Protein AF-A0AB38G794-F1 (afdb_monomer)

Sequence 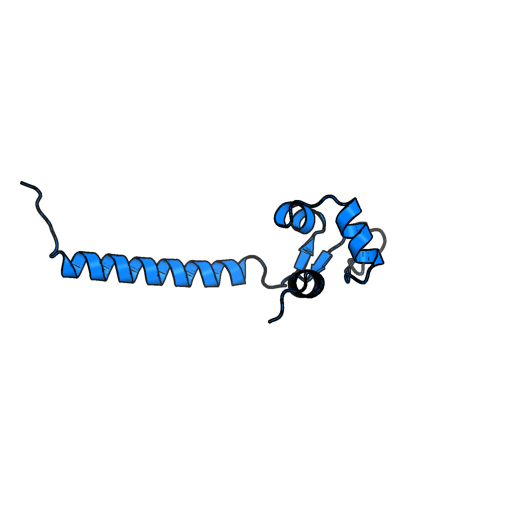(91 aa):
MEINLLSNETEQALIGGILTKVGTYLERYESLENPLGIISQREATERLEVSYPTLRRWEARGLKRYTPPIADTKTVYYKVTDLLAFLGVEE

Organism: NCBI:txid150055

Mean predicted aligned error: 8.58 Å

Secondary structure (DSSP, 8-state):
----SS-HHHHHHHHHHHHHHHHHHHHHHHHHH-TT-EEEHHHHHHHTT--HHHHHHHHTTT---B--SSTT----EEEHHHHHHHTT---

Solvent-accessible surface area (backbone atoms only — not comparable to full-atom values): 5537 Å² total; per-residue (Å²): 130,89,80,71,91,57,55,69,69,57,48,53,53,50,52,52,54,48,51,52,52,51,51,56,47,49,60,51,46,61,54,64,75,46,74,80,44,60,41,42,54,68,55,50,27,63,75,66,73,44,56,72,70,54,55,54,56,39,42,76,70,67,46,75,76,44,63,72,96,57,88,92,66,88,60,44,32,30,43,53,65,60,53,37,48,71,72,67,53,79,133

Foldseek 3Di:
DPDPPDDPVVVVVVVVVVVVVVVVVVVVVVCVVCVPQKDWPVVVCVVVVHDPVVVVVLVVVPQDWDDDPDPPDPIIMHRNVSVCVSVVNDD

Nearest PDB structures (foldseek):
  7lwr-assembly1_A  TM=7.701E-01  e=2.501E-02  Enterobacteria phage P21
  7lw0-assembly1_A  TM=7.655E-01  e=3.213E-01  Lambdavirus lambda
  7lxs-assembly1_A  TM=7.330E-01  e=3.005E-01  Bacteriophage sp.
  6hn7-assembly1_B-2  TM=7.965E-01  e=1.409E+00  Lambdavirus lambda

Structure (mmCIF, N/CA/C/O backbone):
data_AF-A0AB38G794-F1
#
_entry.id   AF-A0AB38G794-F1
#
loop_
_atom_site.group_PDB
_atom_site.id
_atom_site.type_symbol
_atom_site.label_atom_id
_atom_site.label_alt_id
_atom_site.label_comp_id
_atom_site.label_asym_id
_atom_site.label_entity_id
_atom_site.label_seq_id
_atom_site.pdbx_PDB_ins_code
_atom_site.Cartn_x
_atom_site.Cartn_y
_atom_site.Cartn_z
_atom_site.occupancy
_atom_site.B_iso_or_equiv
_atom_site.auth_seq_id
_atom_site.auth_comp_id
_atom_site.auth_asym_id
_atom_site.auth_atom_id
_atom_site.pdbx_PDB_model_num
ATOM 1 N N . MET A 1 1 ? -13.844 -0.379 50.132 1.00 51.16 1 MET A N 1
ATOM 2 C CA . MET A 1 1 ? -15.173 -0.443 49.496 1.00 51.16 1 MET A CA 1
ATOM 3 C C . MET A 1 1 ? -14.980 0.156 48.119 1.00 51.16 1 MET A C 1
ATOM 5 O O . MET A 1 1 ? -14.716 1.349 48.049 1.00 51.16 1 MET A O 1
ATOM 9 N N . GLU A 1 2 ? -14.940 -0.658 47.066 1.00 61.94 2 GLU A N 1
ATOM 10 C CA . GLU A 1 2 ? -14.946 -0.107 45.708 1.00 61.94 2 GLU A CA 1
ATOM 11 C C . GLU A 1 2 ? -16.313 0.532 45.481 1.00 61.94 2 GLU A C 1
ATOM 13 O O . GLU A 1 2 ? -17.348 -0.120 45.621 1.00 61.94 2 GLU A O 1
ATOM 18 N N . ILE A 1 3 ? -16.315 1.838 45.235 1.00 64.81 3 ILE A N 1
ATOM 19 C CA . ILE A 1 3 ? -17.524 2.565 44.875 1.00 64.81 3 ILE A CA 1
ATOM 20 C C . ILE A 1 3 ? -17.656 2.417 43.366 1.00 64.81 3 ILE A C 1
ATOM 22 O O . ILE A 1 3 ? -17.001 3.131 42.609 1.00 64.81 3 ILE A O 1
ATOM 26 N N . ASN A 1 4 ? -18.502 1.485 42.937 1.00 69.12 4 ASN A N 1
ATOM 27 C CA . ASN A 1 4 ? -18.942 1.440 41.552 1.00 69.12 4 ASN A CA 1
ATOM 28 C C . ASN A 1 4 ? -19.894 2.615 41.320 1.00 69.12 4 ASN A C 1
ATOM 30 O O . ASN A 1 4 ? -21.022 2.622 41.809 1.00 69.12 4 ASN A O 1
ATOM 34 N N . LEU A 1 5 ? -19.409 3.637 40.60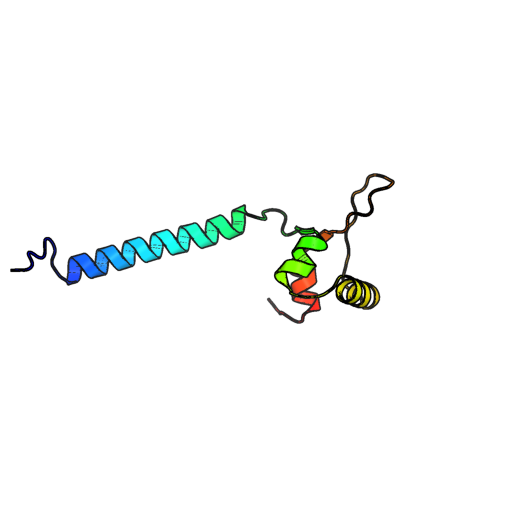5 1.00 80.94 5 LEU A N 1
ATOM 35 C CA . LEU A 1 5 ? -20.195 4.818 40.223 1.00 80.94 5 LEU A CA 1
ATOM 36 C C . LEU A 1 5 ? -21.376 4.466 39.305 1.00 80.94 5 LEU A C 1
ATOM 38 O O . LEU A 1 5 ? -22.327 5.238 39.206 1.00 80.94 5 LEU A O 1
ATOM 42 N N . LEU A 1 6 ? -21.293 3.329 38.615 1.00 81.81 6 LEU A N 1
ATOM 43 C CA . LEU A 1 6 ? -22.262 2.853 37.639 1.00 81.81 6 LEU A CA 1
ATOM 44 C C . LEU A 1 6 ? -22.640 1.402 37.939 1.00 81.81 6 LEU A C 1
ATOM 46 O O . LEU A 1 6 ? -21.876 0.656 38.550 1.00 81.81 6 LEU A O 1
ATOM 50 N N . SER A 1 7 ? -23.824 0.994 37.481 1.00 89.62 7 SER A N 1
ATOM 51 C CA . SER A 1 7 ? -24.159 -0.428 37.445 1.00 89.62 7 SER A CA 1
ATOM 52 C C . SER A 1 7 ? -23.280 -1.145 36.416 1.00 89.62 7 SER A C 1
ATOM 54 O O . SER A 1 7 ? -22.870 -0.539 35.423 1.00 89.62 7 SER A O 1
ATOM 56 N N . ASN A 1 8 ? -23.047 -2.443 36.619 1.00 88.69 8 ASN A N 1
ATOM 57 C CA . ASN A 1 8 ? -22.292 -3.269 35.673 1.00 88.69 8 ASN A CA 1
ATOM 58 C C . ASN A 1 8 ? -22.907 -3.204 34.259 1.00 88.69 8 ASN A C 1
ATOM 60 O O . ASN A 1 8 ? -22.195 -3.019 33.280 1.00 88.69 8 ASN A O 1
ATOM 64 N N . GLU A 1 9 ? -24.239 -3.231 34.144 1.00 89.69 9 GLU A N 1
ATOM 65 C CA . GLU A 1 9 ? -24.931 -3.100 32.853 1.00 89.69 9 GLU A CA 1
ATOM 66 C C . GLU A 1 9 ? -24.646 -1.759 32.166 1.00 89.69 9 GLU A C 1
ATOM 68 O O . GLU A 1 9 ? -24.400 -1.709 30.960 1.00 89.69 9 GLU A O 1
ATOM 73 N N . THR A 1 10 ? -24.646 -0.662 32.929 1.00 91.31 10 THR A N 1
ATOM 74 C CA . THR A 1 10 ? -24.342 0.674 32.397 1.00 91.31 10 THR A CA 1
ATOM 75 C C . THR A 1 10 ? -22.885 0.778 31.955 1.00 91.31 10 THR A C 1
ATOM 77 O O . THR A 1 10 ? -22.599 1.380 30.922 1.00 91.31 10 THR A O 1
ATOM 80 N N . GLU A 1 11 ? -21.968 0.176 32.709 1.00 92.12 11 GLU A N 1
ATOM 81 C CA . GLU A 1 11 ? -20.548 0.121 32.370 1.00 92.12 11 GLU A CA 1
ATOM 82 C C . GLU A 1 11 ? -20.311 -0.680 31.083 1.00 92.12 11 GLU A C 1
ATOM 84 O O . GLU A 1 11 ? -19.669 -0.181 30.159 1.00 92.12 11 GLU A O 1
ATOM 89 N N . GLN A 1 12 ? -20.915 -1.864 30.957 1.00 93.81 12 GLN A N 1
ATOM 90 C CA . GLN A 1 12 ? -20.825 -2.692 29.749 1.00 93.81 12 GLN A CA 1
ATOM 91 C C . GLN A 1 12 ? -21.407 -1.987 28.519 1.00 93.81 12 GLN A C 1
ATOM 93 O O . GLN A 1 12 ? -20.799 -1.998 27.447 1.00 93.81 12 GLN A O 1
ATOM 98 N N . ALA A 1 13 ? -22.553 -1.316 28.668 1.00 94.94 13 ALA A N 1
ATOM 99 C CA . ALA A 1 13 ? -23.152 -0.536 27.588 1.00 94.94 13 ALA A CA 1
ATOM 100 C C . ALA A 1 13 ? -22.251 0.633 27.153 1.00 94.94 13 ALA A C 1
ATOM 102 O O . ALA A 1 13 ? -22.107 0.895 25.955 1.00 94.94 13 ALA A O 1
ATOM 103 N N . LEU A 1 14 ? -21.609 1.316 28.108 1.00 95.62 14 LEU A N 1
ATOM 104 C CA . LEU A 1 14 ? -20.677 2.406 27.824 1.00 95.62 14 LEU A CA 1
ATOM 105 C C . LEU A 1 14 ? -19.433 1.896 27.090 1.00 95.62 14 LEU A C 1
ATOM 107 O O . LEU A 1 14 ? -19.059 2.468 26.065 1.00 95.62 14 LEU A O 1
ATOM 111 N N . ILE A 1 15 ? -18.828 0.805 27.569 1.00 95.56 15 ILE A N 1
ATOM 112 C CA . ILE A 1 15 ? -17.671 0.168 26.927 1.00 95.56 15 ILE A CA 1
ATOM 113 C C . ILE A 1 15 ? -18.025 -0.245 25.497 1.00 95.56 15 ILE A C 1
ATOM 115 O O . ILE A 1 15 ? -17.300 0.105 24.566 1.00 95.56 15 ILE A O 1
ATOM 119 N N . GLY A 1 16 ? -19.166 -0.908 25.291 1.00 96.88 16 GLY A N 1
ATOM 120 C CA . GLY A 1 16 ? -19.630 -1.296 23.958 1.00 96.88 16 GLY A CA 1
ATOM 121 C C . GLY A 1 16 ? -19.824 -0.094 23.027 1.00 96.88 16 GLY A C 1
ATOM 122 O O . GLY A 1 16 ? -19.385 -0.112 21.873 1.00 96.88 16 GLY A O 1
ATOM 123 N N . GLY A 1 17 ? -20.414 0.991 23.536 1.00 96.69 17 GLY A N 1
ATOM 124 C CA . GLY A 1 17 ? -20.590 2.235 22.788 1.00 96.69 17 GLY A CA 1
ATOM 125 C C . GLY A 1 17 ? -19.266 2.904 22.406 1.00 96.69 17 GLY A C 1
ATOM 126 O O . GLY A 1 17 ? -19.127 3.394 21.283 1.00 96.69 17 GLY A O 1
ATOM 127 N N . ILE A 1 18 ? -18.280 2.898 23.307 1.00 97.12 18 ILE A N 1
ATOM 128 C CA . ILE A 1 18 ? -16.930 3.414 23.042 1.00 97.12 18 ILE A CA 1
ATOM 129 C C . ILE A 1 18 ? -16.237 2.558 21.984 1.00 97.12 18 ILE A C 1
ATOM 131 O O . ILE A 1 18 ? -15.765 3.108 20.991 1.00 97.12 18 ILE A O 1
ATOM 135 N N . LEU A 1 19 ? -16.224 1.233 22.149 1.00 97.00 19 LEU A N 1
ATOM 136 C CA . LEU A 1 19 ? -15.602 0.309 21.197 1.00 97.00 19 LEU A CA 1
ATOM 137 C C . LEU A 1 19 ? -16.189 0.475 19.794 1.00 97.00 19 LEU A C 1
ATOM 139 O O . LEU A 1 19 ? -15.443 0.574 18.825 1.00 97.00 19 LEU A O 1
ATOM 143 N N . THR A 1 20 ? -17.512 0.614 19.692 1.00 97.31 20 THR A N 1
ATOM 144 C CA . THR A 1 20 ? -18.194 0.859 18.414 1.00 97.31 20 THR A CA 1
ATOM 145 C C . THR A 1 20 ? -17.723 2.160 17.760 1.00 97.31 20 THR A C 1
ATOM 147 O O . THR A 1 20 ? -17.410 2.188 16.568 1.00 97.31 20 THR A O 1
ATOM 150 N N . LYS A 1 21 ? -17.639 3.256 18.528 1.00 96.31 21 LYS A N 1
ATOM 151 C CA . LYS A 1 21 ? -17.187 4.560 18.012 1.00 96.31 21 LYS A C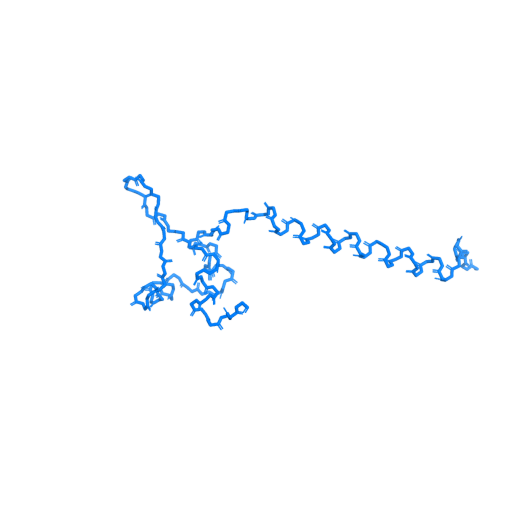A 1
ATOM 152 C C . LYS A 1 21 ? -15.719 4.536 17.593 1.00 96.31 21 LYS A C 1
ATOM 154 O O . LYS A 1 21 ? -15.391 5.111 16.559 1.00 96.31 21 LYS A O 1
ATOM 159 N N . VAL A 1 22 ? -14.862 3.876 18.372 1.00 96.06 22 VAL A N 1
ATOM 160 C CA . VAL A 1 22 ? -13.438 3.707 18.054 1.00 96.06 22 VAL A CA 1
ATOM 161 C C . VAL A 1 22 ? -13.272 2.876 16.784 1.00 96.06 22 VAL A C 1
ATOM 163 O O . VAL A 1 22 ? -12.567 3.318 15.883 1.00 96.06 22 VAL A O 1
ATOM 166 N N . GLY A 1 23 ? -13.977 1.747 16.655 1.00 93.88 23 GLY A N 1
ATOM 167 C CA . GLY A 1 23 ? -13.954 0.927 15.438 1.00 93.88 23 GLY A CA 1
ATOM 168 C C . GLY A 1 23 ? -14.389 1.716 14.201 1.00 93.88 23 GLY A C 1
ATOM 169 O O . GLY A 1 23 ? -13.655 1.790 13.222 1.00 93.88 23 GLY A O 1
ATOM 170 N N . THR A 1 24 ? -15.513 2.434 14.298 1.00 91.12 24 THR A N 1
ATOM 171 C CA . THR A 1 24 ? -16.013 3.286 13.201 1.00 91.12 24 THR A CA 1
ATOM 172 C C . THR A 1 24 ? -15.014 4.386 12.814 1.00 91.12 24 THR A C 1
ATOM 174 O O . THR A 1 24 ? -14.903 4.758 11.645 1.00 91.12 24 THR A O 1
ATOM 177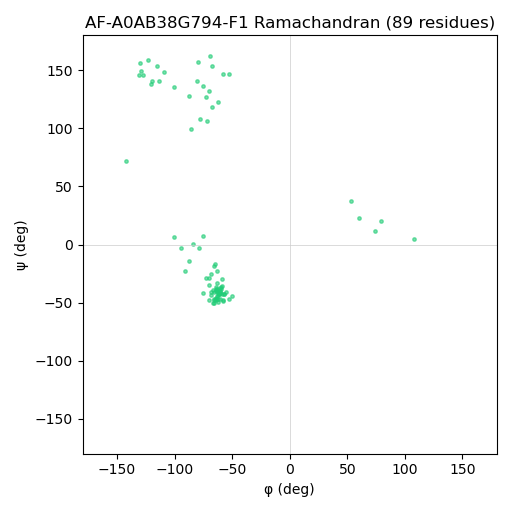 N N . TYR A 1 25 ? -14.306 4.964 13.790 1.00 90.00 25 TYR A N 1
ATOM 178 C CA . TYR A 1 25 ? -13.278 5.968 13.522 1.00 90.00 25 TYR A CA 1
ATOM 179 C C . TYR A 1 25 ? -12.072 5.361 12.803 1.00 90.00 25 TYR A C 1
ATOM 181 O O . TYR A 1 25 ? -11.586 5.971 11.857 1.00 90.00 25 TYR A O 1
ATOM 189 N N . LEU A 1 26 ? -11.612 4.179 13.222 1.00 85.62 26 LEU A N 1
ATOM 190 C CA . LEU A 1 26 ? -10.463 3.504 12.618 1.00 85.62 26 LEU A CA 1
ATOM 191 C C . LEU A 1 26 ? -10.734 3.114 11.162 1.00 85.62 26 LEU A C 1
ATOM 193 O O . LEU A 1 26 ? -9.933 3.458 10.302 1.00 85.62 26 LEU A O 1
ATOM 197 N N . GLU A 1 27 ? -11.899 2.536 10.860 1.00 80.19 27 GLU A N 1
ATOM 198 C CA . GLU A 1 27 ? -12.303 2.223 9.477 1.00 80.19 27 GLU A CA 1
ATOM 199 C C . GLU A 1 27 ? -12.298 3.474 8.583 1.00 80.19 27 GLU A C 1
ATOM 201 O O . GLU A 1 27 ? -11.812 3.469 7.449 1.00 80.19 27 GLU A O 1
ATOM 206 N N . ARG A 1 28 ? -12.799 4.599 9.111 1.00 80.44 28 ARG A N 1
ATOM 207 C CA . ARG A 1 28 ? -12.760 5.886 8.405 1.00 80.44 28 ARG A CA 1
ATOM 208 C C . ARG A 1 28 ? -11.342 6.419 8.268 1.00 80.44 28 ARG A C 1
ATOM 210 O O . ARG A 1 28 ? -11.007 6.954 7.218 1.00 80.44 28 ARG A O 1
ATOM 217 N N . TYR A 1 29 ? -10.521 6.299 9.300 1.00 76.12 29 TYR A N 1
ATOM 218 C CA . TYR A 1 29 ? -9.140 6.761 9.281 1.00 76.12 29 TYR A CA 1
ATOM 219 C C . TYR A 1 29 ? -8.315 5.996 8.241 1.00 76.12 29 TYR A C 1
ATOM 221 O O . TYR A 1 29 ? -7.638 6.628 7.438 1.00 76.12 29 TYR A O 1
ATOM 229 N N . GLU A 1 30 ? -8.454 4.673 8.160 1.00 67.12 30 GLU A N 1
ATOM 230 C CA . GLU A 1 30 ? -7.813 3.848 7.128 1.00 67.12 30 GLU A CA 1
ATOM 231 C C . GLU A 1 30 ? -8.246 4.267 5.713 1.00 67.12 30 GLU A C 1
ATOM 233 O O . GLU A 1 30 ? -7.415 4.369 4.809 1.00 67.12 30 GLU A O 1
ATOM 238 N N . SER A 1 31 ? -9.524 4.625 5.529 1.00 64.94 31 SER A N 1
ATOM 239 C CA . SER A 1 31 ? -10.021 5.172 4.256 1.00 64.94 31 SER A CA 1
ATOM 240 C C . SER A 1 31 ? -9.471 6.571 3.919 1.00 64.94 31 SER A C 1
ATOM 242 O O . SER A 1 31 ? -9.390 6.940 2.746 1.00 64.94 31 SER A O 1
ATOM 244 N N . LEU A 1 32 ? -9.071 7.349 4.932 1.00 66.12 32 LEU A N 1
ATOM 245 C CA . LEU A 1 32 ? -8.506 8.696 4.786 1.00 66.12 32 LEU A CA 1
ATOM 246 C C . LEU A 1 32 ? -6.977 8.695 4.658 1.00 66.12 32 LEU A C 1
ATOM 248 O O . LEU A 1 32 ? -6.423 9.656 4.129 1.00 66.12 32 LEU A O 1
ATOM 252 N N . GLU A 1 33 ? -6.291 7.651 5.127 1.00 74.56 33 GLU A N 1
ATOM 253 C CA . GLU A 1 33 ? -4.827 7.567 5.111 1.00 74.56 33 GLU A CA 1
ATOM 254 C C . GLU A 1 33 ? -4.280 7.337 3.690 1.00 74.56 33 GLU A C 1
ATOM 256 O O . GLU A 1 33 ? -3.195 7.812 3.354 1.00 74.56 33 GLU A O 1
ATOM 261 N N . ASN A 1 34 ? -5.051 6.676 2.814 1.00 79.06 34 ASN A N 1
ATOM 262 C CA . ASN A 1 34 ? -4.704 6.516 1.400 1.00 79.06 34 ASN A CA 1
ATOM 263 C C . ASN A 1 34 ? -5.929 6.610 0.468 1.00 79.06 34 ASN A C 1
ATOM 265 O O . ASN A 1 34 ? -6.325 5.612 -0.140 1.00 79.06 34 ASN A O 1
ATOM 269 N N . PRO A 1 35 ? -6.504 7.812 0.276 1.00 80.19 35 PRO A N 1
ATOM 270 C CA . PRO A 1 35 ? -7.714 7.996 -0.530 1.00 80.19 35 PRO A CA 1
ATOM 271 C C . PRO A 1 35 ? -7.500 7.679 -2.018 1.00 80.19 35 PRO A C 1
ATOM 273 O O . PRO A 1 35 ? -8.457 7.470 -2.758 1.00 80.19 35 PRO A O 1
ATOM 276 N N . LEU A 1 36 ? -6.245 7.655 -2.475 1.00 86.69 36 LEU A N 1
ATOM 277 C CA . LEU A 1 36 ? -5.887 7.320 -3.852 1.00 86.69 36 LEU A CA 1
ATOM 278 C C . LEU A 1 36 ? -5.687 5.812 -4.060 1.00 86.69 36 LEU A C 1
ATOM 280 O O . LEU A 1 36 ? -5.597 5.367 -5.205 1.00 86.69 36 LEU A O 1
ATOM 284 N N . GLY A 1 37 ? -5.572 5.031 -2.981 1.00 91.31 37 GLY A N 1
ATOM 285 C CA . GLY A 1 37 ? -5.277 3.601 -3.031 1.00 91.31 37 GLY A CA 1
ATOM 286 C C . GLY A 1 37 ? -3.942 3.271 -3.707 1.00 91.31 37 GLY A C 1
ATOM 287 O O . GLY A 1 37 ? -3.781 2.160 -4.214 1.00 91.31 37 GLY A O 1
ATOM 288 N N . ILE A 1 38 ? -2.999 4.220 -3.762 1.00 93.06 38 ILE A N 1
ATOM 289 C CA . ILE A 1 38 ? -1.669 4.029 -4.357 1.00 93.06 38 ILE A CA 1
ATOM 290 C C . ILE A 1 38 ? -0.586 4.100 -3.290 1.00 93.06 38 ILE A C 1
ATOM 292 O O . ILE A 1 38 ? -0.652 4.927 -2.388 1.00 93.06 38 ILE A O 1
ATOM 296 N N . ILE A 1 39 ? 0.424 3.245 -3.393 1.00 94.75 39 ILE A N 1
ATOM 297 C CA . ILE A 1 39 ? 1.588 3.250 -2.501 1.00 94.75 39 ILE A CA 1
ATOM 298 C C . ILE A 1 39 ? 2.875 3.255 -3.319 1.00 94.75 39 ILE A C 1
ATOM 300 O O . ILE A 1 39 ? 2.922 2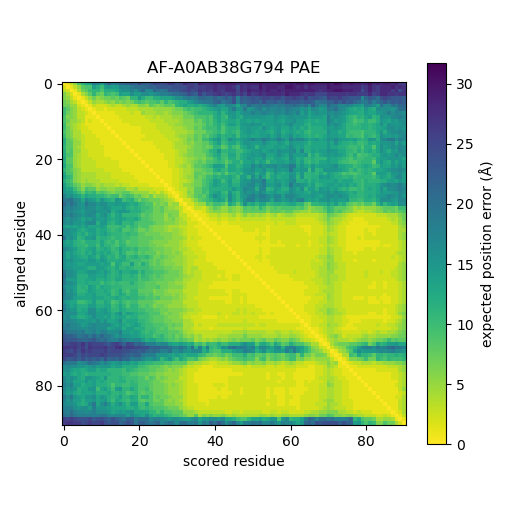.732 -4.436 1.00 94.75 39 ILE A O 1
ATOM 304 N N . SER A 1 40 ? 3.928 3.862 -2.783 1.00 94.88 40 SER A N 1
ATOM 305 C CA . SER A 1 40 ? 5.258 3.827 -3.390 1.00 94.88 40 SER A CA 1
ATOM 306 C C . SER A 1 40 ? 5.874 2.427 -3.320 1.00 94.88 40 SER A C 1
ATOM 308 O O . SER A 1 40 ? 5.486 1.587 -2.509 1.00 94.88 40 SER A O 1
ATOM 310 N N . GLN A 1 41 ? 6.895 2.168 -4.138 1.00 95.56 41 GLN A N 1
ATOM 311 C CA . GLN A 1 41 ? 7.653 0.916 -4.070 1.00 95.56 41 GLN A CA 1
ATOM 312 C C . GLN A 1 41 ? 8.293 0.678 -2.703 1.00 95.56 41 GLN A C 1
ATOM 314 O O . GLN A 1 41 ? 8.313 -0.462 -2.254 1.00 95.56 41 GLN A O 1
ATOM 319 N N . ARG A 1 42 ? 8.759 1.741 -2.037 1.00 95.00 42 ARG A N 1
ATOM 320 C CA . ARG A 1 42 ? 9.303 1.656 -0.678 1.00 95.00 42 ARG A CA 1
ATOM 321 C C . ARG A 1 42 ? 8.235 1.183 0.311 1.00 95.00 42 ARG A C 1
ATOM 323 O O . ARG A 1 42 ? 8.458 0.219 1.034 1.00 95.00 42 ARG A O 1
ATOM 330 N N . GLU A 1 43 ? 7.060 1.805 0.291 1.00 95.19 43 GLU A N 1
ATOM 331 C CA . GLU A 1 43 ? 5.948 1.405 1.162 1.00 95.19 43 GLU A CA 1
ATOM 332 C C . GLU A 1 43 ? 5.470 -0.017 0.860 1.00 95.19 43 GLU A C 1
ATOM 334 O O . GLU A 1 43 ? 5.186 -0.766 1.786 1.00 95.19 43 GLU A O 1
ATOM 339 N N . ALA A 1 44 ? 5.424 -0.425 -0.411 1.00 96.19 44 ALA A N 1
ATOM 340 C CA . ALA A 1 44 ? 5.078 -1.796 -0.779 1.00 96.19 44 ALA A CA 1
ATOM 341 C C . ALA A 1 44 ? 6.094 -2.810 -0.227 1.00 96.19 44 ALA A C 1
ATOM 343 O O . ALA A 1 44 ? 5.689 -3.835 0.313 1.00 96.19 44 ALA A O 1
ATOM 344 N N . THR A 1 45 ? 7.402 -2.525 -0.315 1.00 96.81 45 THR A N 1
ATOM 345 C CA . THR A 1 45 ? 8.436 -3.393 0.277 1.00 96.81 45 THR A CA 1
ATOM 346 C C . THR A 1 45 ? 8.340 -3.469 1.797 1.00 96.81 45 THR A C 1
ATOM 348 O O . THR A 1 45 ? 8.520 -4.546 2.354 1.00 96.81 45 THR A O 1
ATOM 351 N N . GLU A 1 46 ? 8.028 -2.353 2.459 1.00 96.00 46 GLU A N 1
ATOM 352 C CA . GLU A 1 46 ? 7.885 -2.285 3.917 1.00 96.00 46 GLU A CA 1
ATOM 353 C C . GLU A 1 46 ? 6.638 -3.036 4.394 1.00 96.00 46 GLU A C 1
ATOM 355 O O . GLU A 1 46 ? 6.736 -3.866 5.288 1.00 96.00 46 GLU A O 1
ATOM 360 N N . ARG A 1 47 ? 5.480 -2.803 3.764 1.00 94.38 47 ARG A N 1
ATOM 361 C CA . ARG A 1 47 ? 4.201 -3.416 4.159 1.00 94.38 47 ARG A CA 1
ATOM 362 C C . ARG A 1 47 ? 4.127 -4.914 3.869 1.00 94.38 47 ARG A C 1
ATOM 364 O O . ARG A 1 47 ? 3.470 -5.634 4.607 1.00 94.38 47 ARG A O 1
ATOM 371 N N . LEU A 1 48 ? 4.746 -5.372 2.780 1.00 95.06 48 LEU A N 1
ATOM 372 C CA . LEU A 1 48 ? 4.735 -6.786 2.379 1.00 95.06 48 LEU A CA 1
ATOM 373 C C . LEU A 1 48 ? 5.956 -7.562 2.889 1.00 95.06 48 LEU A C 1
ATOM 375 O O . LEU A 1 48 ? 6.061 -8.753 2.616 1.00 95.06 48 LEU A O 1
ATOM 379 N N . GLU A 1 49 ? 6.896 -6.888 3.559 1.00 97.00 49 GLU A N 1
ATOM 380 C CA . GLU A 1 49 ? 8.158 -7.467 4.039 1.00 97.00 49 GLU A CA 1
ATOM 381 C C . GLU A 1 49 ? 8.961 -8.183 2.931 1.00 97.00 49 GLU A C 1
ATOM 383 O O . GLU A 1 49 ? 9.612 -9.209 3.137 1.00 97.00 49 GLU A O 1
ATOM 388 N N . VAL A 1 50 ? 8.941 -7.624 1.716 1.00 97.12 50 VAL A N 1
ATOM 389 C CA . VAL A 1 50 ? 9.675 -8.151 0.555 1.00 97.12 50 VAL A CA 1
ATOM 390 C C . VAL A 1 50 ? 10.756 -7.188 0.088 1.00 97.12 50 VAL A C 1
ATOM 392 O O . VAL A 1 50 ? 10.656 -5.974 0.220 1.00 97.12 50 VAL A O 1
ATOM 395 N N . SER A 1 51 ? 11.802 -7.722 -0.541 1.00 97.19 51 SER A N 1
ATOM 396 C CA . SER A 1 51 ? 12.870 -6.897 -1.107 1.00 97.19 51 SER A CA 1
ATOM 397 C C . SER A 1 51 ? 12.494 -6.284 -2.465 1.00 97.19 51 SER A C 1
ATOM 399 O O . SER A 1 51 ? 11.682 -6.829 -3.218 1.00 97.19 51 SER A O 1
ATOM 401 N N . TYR A 1 52 ? 13.158 -5.186 -2.843 1.00 95.00 52 TYR A N 1
ATOM 402 C CA . TYR A 1 52 ? 13.010 -4.563 -4.168 1.00 95.00 52 TYR A CA 1
ATOM 403 C C . TYR A 1 52 ? 13.160 -5.552 -5.345 1.00 95.00 52 TYR A C 1
ATOM 405 O O . TYR A 1 52 ? 12.326 -5.515 -6.255 1.00 95.00 52 TYR A O 1
ATOM 413 N N . PRO A 1 53 ? 14.152 -6.476 -5.360 1.00 97.50 53 PRO A N 1
ATOM 414 C CA . PRO A 1 53 ? 14.243 -7.496 -6.405 1.00 97.50 53 PRO A CA 1
ATOM 415 C C . PRO A 1 53 ? 13.012 -8.403 -6.503 1.00 97.50 53 PRO A C 1
ATOM 417 O O . PRO A 1 53 ? 12.703 -8.881 -7.594 1.00 97.50 53 PRO A O 1
ATOM 420 N N . THR A 1 54 ? 12.302 -8.650 -5.398 1.00 97.69 54 THR A N 1
ATOM 421 C CA . THR A 1 54 ? 11.054 -9.423 -5.411 1.00 97.69 54 THR A CA 1
ATOM 422 C C . THR A 1 54 ? 9.961 -8.682 -6.169 1.00 97.69 54 THR A C 1
ATOM 424 O O . THR A 1 54 ? 9.412 -9.253 -7.109 1.00 97.69 54 THR A O 1
ATOM 427 N N . LEU A 1 55 ? 9.719 -7.402 -5.866 1.00 97.00 55 LEU A N 1
ATOM 428 C CA . LEU A 1 55 ? 8.738 -6.603 -6.611 1.00 97.00 55 LEU A CA 1
ATOM 429 C C . LEU A 1 55 ? 9.101 -6.499 -8.097 1.00 97.00 55 LEU A C 1
ATOM 431 O O . LEU A 1 55 ? 8.245 -6.686 -8.954 1.00 97.00 55 LEU A O 1
ATOM 435 N N . ARG A 1 56 ? 10.387 -6.342 -8.434 1.00 95.88 56 ARG A N 1
ATOM 436 C CA . ARG A 1 56 ? 10.852 -6.368 -9.835 1.00 95.88 56 ARG A CA 1
ATOM 437 C C . ARG A 1 56 ? 10.548 -7.691 -10.544 1.00 95.88 56 ARG A C 1
ATOM 439 O O . ARG A 1 56 ? 10.234 -7.694 -11.732 1.00 95.88 56 ARG A O 1
ATOM 446 N N . ARG A 1 57 ? 10.640 -8.823 -9.838 1.00 97.69 57 ARG A N 1
ATOM 447 C CA . ARG A 1 57 ? 10.254 -10.140 -10.372 1.00 97.69 57 ARG A CA 1
ATOM 448 C C . ARG A 1 57 ? 8.744 -10.282 -10.549 1.00 97.69 57 ARG A C 1
ATOM 450 O O . ARG 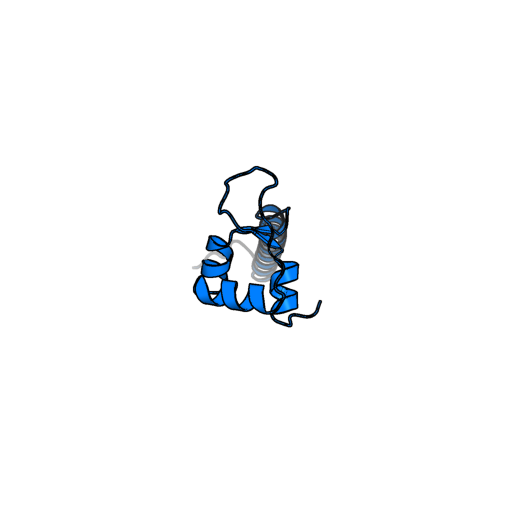A 1 57 ? 8.339 -11.060 -11.412 1.00 97.69 57 ARG A O 1
ATOM 457 N N . TRP A 1 58 ? 7.941 -9.588 -9.747 1.00 97.62 58 TRP A N 1
ATOM 458 C CA . TRP A 1 58 ? 6.487 -9.526 -9.899 1.00 97.62 58 TRP A CA 1
ATOM 459 C C . TRP A 1 58 ? 6.085 -8.626 -11.066 1.00 97.62 58 TRP A C 1
ATOM 461 O O . TRP A 1 58 ? 5.263 -9.036 -11.877 1.00 97.62 58 TRP A O 1
ATOM 471 N N . GLU A 1 59 ? 6.738 -7.470 -11.236 1.00 96.81 59 GLU A N 1
ATOM 472 C CA . GLU A 1 59 ? 6.580 -6.602 -12.417 1.00 96.81 59 GLU A CA 1
ATOM 473 C C . GLU A 1 59 ? 6.808 -7.406 -13.709 1.00 96.81 59 GLU A C 1
ATOM 475 O O . GLU A 1 59 ? 5.981 -7.393 -14.617 1.00 96.81 59 GLU A O 1
ATOM 480 N N . ALA A 1 60 ? 7.886 -8.198 -13.757 1.00 97.38 60 ALA A N 1
ATOM 481 C CA . ALA A 1 60 ? 8.190 -9.078 -14.889 1.00 97.38 60 ALA A CA 1
ATOM 482 C C . ALA A 1 60 ? 7.164 -10.211 -15.106 1.00 97.38 60 ALA A C 1
ATOM 484 O O . ALA A 1 60 ? 7.149 -10.824 -16.170 1.00 97.38 60 ALA A O 1
ATOM 485 N N . ARG A 1 61 ? 6.328 -10.505 -14.104 1.00 97.31 61 ARG A N 1
ATOM 486 C CA . ARG A 1 61 ? 5.240 -11.496 -14.149 1.00 97.31 61 ARG A CA 1
ATOM 487 C C . ARG A 1 61 ? 3.862 -10.864 -14.356 1.00 97.31 61 ARG A C 1
ATOM 489 O O . ARG A 1 61 ? 2.871 -11.581 -14.309 1.00 97.31 61 ARG A O 1
ATOM 496 N N . GLY A 1 62 ? 3.792 -9.554 -14.595 1.00 96.56 62 GLY A N 1
ATOM 497 C CA . GLY A 1 62 ? 2.545 -8.862 -14.919 1.00 96.56 62 GLY A CA 1
ATOM 498 C C . GLY A 1 62 ? 1.983 -7.970 -13.814 1.00 96.56 62 GLY A C 1
ATOM 499 O O . GLY A 1 62 ? 0.917 -7.393 -14.017 1.00 96.56 62 GLY A O 1
ATOM 500 N N . LEU A 1 63 ? 2.677 -7.787 -12.682 1.00 97.44 63 LEU A N 1
ATOM 501 C CA . LEU A 1 63 ? 2.279 -6.763 -11.714 1.00 97.44 63 LEU A CA 1
ATOM 502 C C . LEU A 1 63 ? 2.373 -5.377 -12.362 1.00 97.44 63 LEU A C 1
ATOM 504 O O .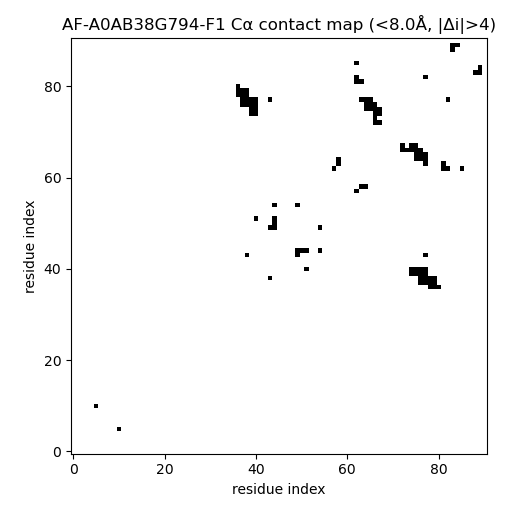 LEU A 1 63 ? 3.437 -4.947 -12.821 1.00 97.44 63 LEU A O 1
ATOM 508 N N . LYS A 1 64 ? 1.254 -4.655 -12.365 1.00 95.88 64 LYS A N 1
ATOM 509 C CA . LYS A 1 64 ? 1.173 -3.324 -12.954 1.00 95.88 64 LYS A CA 1
ATOM 510 C C . LYS A 1 64 ? 1.909 -2.297 -12.092 1.00 95.88 64 LYS A C 1
ATOM 512 O O . LYS A 1 64 ? 1.626 -2.141 -10.908 1.00 95.88 64 LYS A O 1
ATOM 517 N N . ARG A 1 65 ? 2.821 -1.554 -12.722 1.00 94.94 65 ARG A N 1
ATOM 518 C CA . ARG A 1 65 ? 3.545 -0.425 -12.120 1.00 94.94 65 ARG A CA 1
ATOM 519 C C . ARG A 1 65 ? 3.079 0.903 -12.700 1.00 94.94 65 ARG A C 1
ATOM 521 O O . ARG A 1 65 ? 2.756 0.988 -13.884 1.00 94.94 65 ARG A O 1
ATOM 528 N N . TYR A 1 66 ? 3.124 1.947 -11.885 1.00 93.19 66 TYR A N 1
ATOM 529 C CA . TYR A 1 66 ? 2.798 3.315 -12.271 1.00 93.19 66 TYR A CA 1
ATOM 530 C C . TYR A 1 66 ? 4.015 4.213 -12.053 1.00 93.19 66 TYR A C 1
ATOM 532 O O . TYR A 1 66 ? 4.745 4.066 -11.071 1.00 93.19 66 TYR A O 1
ATOM 540 N N . THR A 1 67 ? 4.245 5.142 -12.974 1.00 90.56 67 THR A N 1
ATOM 541 C CA . THR A 1 67 ? 5.320 6.138 -12.896 1.00 90.56 67 THR A CA 1
ATOM 542 C C . THR A 1 67 ? 4.730 7.530 -13.097 1.00 90.56 67 THR A C 1
ATOM 544 O O . THR A 1 67 ? 3.783 7.664 -13.878 1.00 90.56 67 THR A O 1
ATOM 547 N N . PRO A 1 68 ? 5.260 8.569 -12.431 1.00 86.94 68 PRO A N 1
ATOM 548 C CA . PRO A 1 68 ? 4.853 9.944 -12.690 1.00 86.94 68 PRO A CA 1
ATOM 549 C C . PRO A 1 68 ? 4.955 10.309 -14.181 1.00 86.94 68 PRO A C 1
ATOM 551 O O . PRO A 1 68 ? 5.877 9.848 -14.854 1.00 86.94 68 PRO A O 1
ATOM 554 N N . PRO A 1 69 ? 4.060 11.169 -14.699 1.00 84.50 69 PRO A N 1
ATOM 555 C CA . PRO A 1 69 ? 4.069 11.595 -16.102 1.00 84.50 69 PRO A CA 1
ATOM 556 C C . PRO A 1 69 ? 5.176 12.616 -16.432 1.00 84.50 69 PRO A C 1
ATOM 558 O O . PRO A 1 69 ? 5.195 13.164 -17.530 1.00 84.50 69 PRO A O 1
ATOM 561 N N . ILE A 1 70 ? 6.083 12.897 -15.491 1.00 80.75 70 ILE A N 1
ATOM 562 C CA . ILE A 1 70 ? 7.200 13.835 -15.653 1.00 80.75 70 ILE A CA 1
ATOM 563 C C . ILE A 1 70 ? 8.475 13.034 -15.945 1.00 80.75 70 ILE A C 1
ATOM 565 O O . ILE A 1 70 ? 8.742 12.021 -15.292 1.00 80.75 70 ILE A O 1
ATOM 569 N N . ALA A 1 71 ? 9.258 13.504 -16.920 1.00 60.94 71 ALA A N 1
ATOM 570 C CA . ALA A 1 71 ? 10.538 12.909 -17.291 1.00 60.94 71 ALA A CA 1
ATOM 571 C C . ALA A 1 71 ? 11.516 12.859 -16.096 1.00 60.94 71 ALA A C 1
ATOM 573 O O . ALA A 1 71 ? 11.508 13.734 -15.233 1.00 60.94 71 ALA A O 1
ATOM 574 N N . ASP A 1 72 ? 12.348 11.816 -16.061 1.00 66.25 72 ASP A N 1
ATOM 575 C CA . ASP A 1 72 ? 13.466 11.600 -15.123 1.00 66.25 72 ASP A CA 1
ATOM 576 C C . ASP A 1 72 ? 13.160 11.209 -13.667 1.00 66.25 72 ASP A C 1
ATOM 578 O O . ASP A 1 72 ? 14.076 11.118 -12.844 1.00 66.25 72 ASP A O 1
ATOM 582 N N . THR A 1 73 ? 11.922 10.839 -13.326 1.00 77.00 73 THR A N 1
ATOM 583 C CA . THR A 1 73 ? 11.659 10.236 -12.005 1.00 77.00 73 THR A CA 1
ATOM 584 C C . THR A 1 73 ? 11.861 8.715 -12.030 1.00 77.00 73 THR A C 1
ATOM 586 O O . THR A 1 73 ? 11.290 7.996 -12.848 1.00 77.00 73 THR A O 1
ATOM 589 N N . LYS A 1 74 ? 12.672 8.193 -11.098 1.00 81.00 74 LYS A N 1
ATOM 590 C CA . LYS A 1 74 ? 12.805 6.739 -10.859 1.00 81.00 74 LYS A CA 1
ATOM 591 C C . LYS A 1 74 ? 11.715 6.191 -9.931 1.00 81.00 74 LYS A C 1
ATOM 593 O O . LYS A 1 74 ? 11.726 5.003 -9.614 1.00 81.00 74 LYS A O 1
ATOM 598 N N . THR A 1 75 ? 10.803 7.049 -9.477 1.00 87.88 75 THR A N 1
ATOM 599 C CA . THR A 1 75 ? 9.762 6.699 -8.514 1.00 87.88 75 THR A CA 1
ATOM 600 C C . THR A 1 75 ? 8.730 5.773 -9.145 1.00 87.88 75 THR A C 1
ATOM 602 O O . THR A 1 75 ? 8.231 6.021 -10.242 1.00 87.88 75 THR A O 1
ATOM 605 N N . VAL A 1 76 ? 8.405 4.702 -8.427 1.00 93.56 76 VAL A N 1
ATOM 606 C CA . VAL A 1 76 ? 7.417 3.703 -8.834 1.00 93.56 76 VAL A CA 1
ATOM 607 C C . VAL A 1 76 ? 6.319 3.635 -7.791 1.00 93.56 76 VAL A C 1
ATOM 609 O O . VAL A 1 76 ? 6.602 3.625 -6.592 1.00 93.56 76 VAL A O 1
ATOM 612 N N . TYR A 1 77 ? 5.085 3.551 -8.271 1.00 95.31 77 TYR A N 1
ATOM 613 C CA . TYR A 1 77 ? 3.885 3.373 -7.470 1.00 95.31 77 TYR A CA 1
ATOM 614 C C . TYR A 1 77 ? 3.120 2.125 -7.905 1.00 95.31 77 TYR A C 1
ATOM 616 O O . TYR A 1 77 ? 3.235 1.670 -9.048 1.00 95.31 77 TYR A O 1
ATOM 624 N N . TYR A 1 78 ? 2.294 1.623 -6.998 1.00 96.62 78 TYR A N 1
ATOM 625 C CA . TYR A 1 78 ? 1.380 0.506 -7.203 1.00 96.62 78 TYR A CA 1
ATOM 626 C C . TYR A 1 78 ? 0.000 0.890 -6.700 1.00 96.62 78 TYR A C 1
ATOM 628 O O . TYR A 1 78 ? -0.103 1.582 -5.689 1.00 96.62 78 TYR A O 1
ATOM 636 N N . LYS A 1 79 ? -1.052 0.406 -7.362 1.00 95.56 79 LYS A N 1
ATOM 637 C CA . LYS A 1 79 ? -2.370 0.362 -6.728 1.00 95.56 79 LYS A CA 1
ATOM 638 C C . LYS A 1 79 ? -2.387 -0.786 -5.730 1.00 95.56 79 LYS A C 1
ATOM 640 O O . LYS A 1 79 ? -1.922 -1.879 -6.050 1.00 95.56 79 LYS A O 1
ATOM 645 N N . VAL A 1 80 ? -2.937 -0.543 -4.548 1.00 94.06 80 VAL A N 1
ATOM 646 C CA . VAL A 1 80 ? -3.095 -1.573 -3.514 1.00 94.06 80 VAL A CA 1
ATOM 647 C C . VAL A 1 80 ? -3.974 -2.709 -4.037 1.00 94.06 80 VAL A C 1
ATOM 649 O O . VAL A 1 80 ? -3.612 -3.867 -3.881 1.00 94.06 80 VAL A O 1
ATOM 652 N N . THR A 1 81 ? -5.057 -2.396 -4.751 1.00 93.75 81 THR A N 1
ATOM 653 C CA . THR A 1 81 ? -5.937 -3.405 -5.364 1.00 93.75 81 THR A CA 1
ATOM 654 C C . THR A 1 81 ? -5.220 -4.263 -6.408 1.00 93.75 81 THR A C 1
ATOM 656 O O . THR A 1 81 ? -5.362 -5.479 -6.388 1.00 93.75 81 THR A O 1
ATOM 659 N N . ASP A 1 82 ? -4.379 -3.668 -7.264 1.00 95.62 82 ASP A N 1
ATOM 660 C CA . ASP A 1 82 ? -3.581 -4.420 -8.246 1.00 95.62 82 ASP A CA 1
ATOM 661 C C . ASP A 1 82 ? -2.566 -5.355 -7.546 1.00 95.62 82 ASP A C 1
ATOM 663 O O . ASP A 1 82 ? -2.325 -6.466 -8.016 1.00 95.62 82 ASP A O 1
ATOM 667 N N . LEU A 1 83 ? -1.975 -4.925 -6.420 1.00 95.56 83 LEU A N 1
ATOM 668 C CA . LEU A 1 83 ? -1.090 -5.763 -5.598 1.00 95.56 83 LEU A CA 1
ATOM 669 C C . LEU A 1 83 ? -1.846 -6.938 -4.970 1.00 95.56 83 LEU A C 1
ATOM 671 O O . LEU A 1 83 ? -1.375 -8.068 -5.051 1.00 95.56 83 LEU A O 1
ATOM 675 N N . LEU A 1 84 ? -3.004 -6.680 -4.363 1.00 94.88 84 LEU A N 1
ATOM 676 C CA . LEU A 1 84 ? -3.838 -7.705 -3.732 1.00 94.88 84 LEU A CA 1
ATOM 677 C C . LEU A 1 84 ? -4.329 -8.735 -4.757 1.00 94.88 84 LEU A C 1
ATOM 679 O O . LEU A 1 84 ? -4.148 -9.933 -4.549 1.00 94.88 84 LEU A O 1
ATOM 683 N N . ALA A 1 85 ? -4.828 -8.274 -5.905 1.00 95.12 85 ALA A N 1
ATOM 684 C CA . ALA A 1 85 ? -5.235 -9.143 -7.004 1.00 95.12 85 ALA A CA 1
ATOM 685 C C . ALA A 1 85 ? -4.061 -9.985 -7.533 1.00 95.12 85 ALA A C 1
ATOM 687 O O . ALA A 1 85 ? -4.213 -11.179 -7.780 1.00 95.12 85 ALA A O 1
ATOM 688 N N . PHE A 1 86 ? -2.861 -9.401 -7.656 1.00 96.12 86 PHE A N 1
ATOM 689 C CA . PHE A 1 86 ? -1.658 -10.146 -8.047 1.00 96.12 86 PHE A CA 1
ATOM 690 C C . PHE A 1 86 ? -1.272 -11.229 -7.024 1.00 9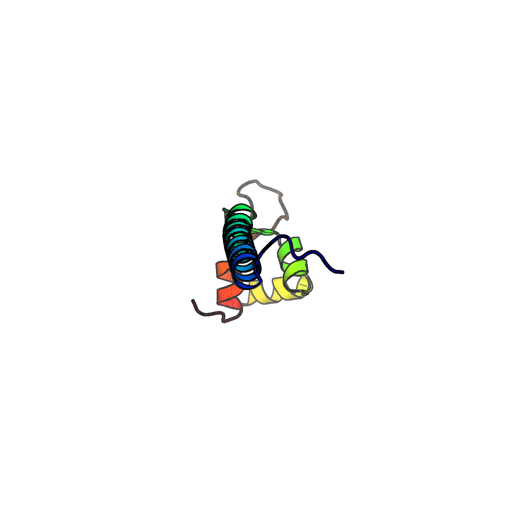6.12 86 PHE A C 1
ATOM 692 O O . PHE A 1 86 ? -0.751 -12.277 -7.404 1.00 96.12 86 PHE A O 1
ATOM 699 N N . LEU A 1 87 ? -1.531 -10.990 -5.736 1.00 95.06 87 LEU A N 1
ATOM 700 C CA . LEU A 1 87 ? -1.320 -11.956 -4.654 1.00 95.06 87 LEU A CA 1
ATOM 701 C C . LEU A 1 87 ? -2.430 -13.017 -4.556 1.00 95.06 87 LEU A C 1
ATOM 703 O O . LEU A 1 87 ? -2.314 -13.925 -3.736 1.00 95.06 87 LEU A O 1
ATOM 707 N N . GLY A 1 88 ? -3.469 -12.933 -5.391 1.00 94.69 88 GLY A N 1
ATOM 708 C CA . GLY A 1 88 ? -4.594 -13.866 -5.384 1.00 94.69 88 GLY A CA 1
ATOM 709 C C . GLY A 1 88 ? -5.619 -13.591 -4.285 1.00 94.69 88 GLY A C 1
ATOM 710 O O . GLY A 1 88 ? -6.364 -14.493 -3.917 1.00 94.69 88 GLY A 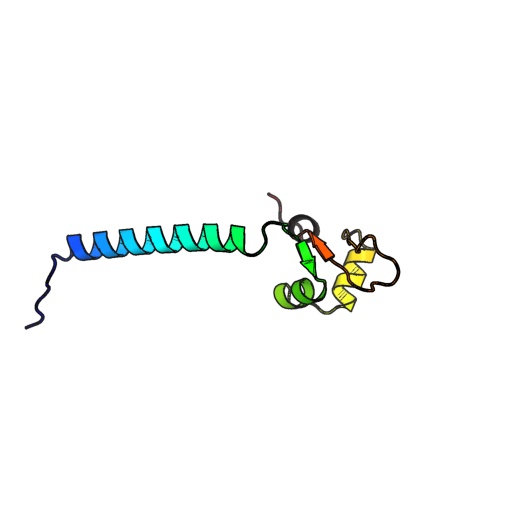O 1
ATOM 711 N N . VAL A 1 89 ? -5.652 -12.373 -3.739 1.00 93.12 89 VAL A N 1
ATOM 712 C CA . VAL A 1 89 ? -6.751 -11.938 -2.872 1.00 93.12 89 VAL A CA 1
ATOM 713 C C . VAL A 1 89 ? -7.927 -11.577 -3.780 1.00 93.12 89 VAL A C 1
ATOM 715 O O . VAL A 1 89 ? -7.860 -10.591 -4.514 1.00 93.12 89 VAL A O 1
ATOM 718 N N . GLU A 1 90 ? -8.959 -12.417 -3.774 1.00 75.25 90 GLU A N 1
ATOM 719 C CA . GLU A 1 90 ? -10.227 -12.166 -4.467 1.00 75.25 90 GLU A CA 1
ATOM 720 C C . GLU A 1 90 ? -11.106 -11.226 -3.617 1.00 75.25 90 GLU A C 1
ATOM 722 O O . GLU A 1 90 ? -11.090 -11.324 -2.387 1.00 75.25 90 GLU A O 1
ATOM 727 N N . GLU A 1 91 ? -11.813 -10.292 -4.269 1.00 58.84 91 GLU A N 1
ATOM 728 C CA . GLU A 1 91 ? -12.848 -9.444 -3.638 1.00 58.84 91 GLU A CA 1
ATOM 729 C C . GLU A 1 91 ? -14.108 -10.245 -3.285 1.00 58.84 91 GLU A C 1
ATOM 731 O O . GLU A 1 91 ? -14.524 -11.097 -4.107 1.00 58.84 91 GLU A O 1
#

Radius of gyration: 21.62 Å; Cα contacts (8 Å, |Δi|>4): 55; chains: 1; bounding box: 39×28×67 Å

InterPro domains:
  IPR000551 MerR-type HTH domain [PF13411] (42-86)
  IPR009061 Putative DNA-binding domain superfamily [SSF46955] (39-87)

pLDDT: mean 88.91, std 10.94, range [51.16, 97.69]